Protein AF-A0A1Z1WH37-F1 (afdb_monomer)

Structure (mmCIF, N/CA/C/O backbone):
data_AF-A0A1Z1WH37-F1
#
_entry.id   AF-A0A1Z1WH37-F1
#
loop_
_atom_site.group_PDB
_atom_site.id
_atom_site.type_symbol
_atom_site.label_atom_id
_atom_site.label_alt_id
_atom_site.label_comp_id
_atom_site.label_asym_id
_atom_site.label_entity_id
_atom_site.label_seq_id
_atom_site.pdbx_PDB_ins_code
_atom_site.Cartn_x
_atom_site.Cartn_y
_atom_site.Cartn_z
_atom_site.occupancy
_atom_site.B_iso_or_equiv
_atom_site.auth_seq_id
_atom_site.auth_comp_id
_atom_site.auth_asym_id
_atom_site.auth_atom_id
_atom_site.pdbx_PDB_model_num
ATOM 1 N N . MET A 1 1 ? -11.260 -9.926 1.306 1.00 83.00 1 MET A N 1
ATOM 2 C CA . MET A 1 1 ? -11.320 -9.012 2.465 1.00 83.00 1 MET A CA 1
ATOM 3 C C . MET A 1 1 ? -11.770 -7.642 1.988 1.00 83.00 1 MET A C 1
ATOM 5 O O . MET A 1 1 ? -11.195 -7.143 1.028 1.00 83.00 1 MET A O 1
ATOM 9 N N . GLU A 1 2 ? -12.807 -7.064 2.591 1.00 86.00 2 GLU A N 1
ATOM 10 C CA . GLU A 1 2 ? -13.265 -5.708 2.257 1.00 86.00 2 GLU A CA 1
ATOM 11 C C . GLU A 1 2 ? -12.499 -4.670 3.092 1.00 86.00 2 GLU A C 1
ATOM 13 O O . GLU A 1 2 ? -12.324 -4.848 4.297 1.00 86.00 2 GLU A O 1
ATOM 18 N N . LEU A 1 3 ? -12.021 -3.593 2.456 1.00 91.06 3 LEU A N 1
ATOM 19 C CA . LEU A 1 3 ? -11.303 -2.516 3.139 1.00 91.06 3 LEU A CA 1
ATOM 20 C C . LEU A 1 3 ? -12.266 -1.418 3.595 1.00 91.06 3 LEU A C 1
ATOM 22 O O . LEU A 1 3 ? -13.021 -0.861 2.802 1.00 91.06 3 LEU A O 1
ATOM 26 N N . THR A 1 4 ? -12.151 -1.032 4.861 1.00 90.62 4 THR A N 1
ATOM 27 C CA . THR A 1 4 ? -12.860 0.096 5.471 1.00 90.62 4 THR A CA 1
ATOM 28 C C . THR A 1 4 ? -11.920 1.293 5.629 1.00 90.62 4 THR A C 1
ATOM 30 O O . THR A 1 4 ? -10.706 1.146 5.800 1.00 90.62 4 THR A O 1
ATOM 33 N N . ARG A 1 5 ? -12.471 2.509 5.554 1.00 89.81 5 ARG A N 1
ATOM 34 C CA . ARG A 1 5 ? -11.734 3.739 5.865 1.00 89.81 5 ARG A CA 1
ATOM 35 C C . ARG A 1 5 ? -11.846 4.053 7.350 1.00 89.81 5 ARG A C 1
ATOM 37 O O . ARG A 1 5 ? -12.952 4.148 7.877 1.00 89.81 5 ARG A O 1
ATOM 44 N N . TYR A 1 6 ? -10.710 4.280 7.989 1.00 89.19 6 TYR A N 1
ATOM 45 C CA . TYR A 1 6 ? -10.617 4.681 9.386 1.00 89.19 6 TYR A CA 1
ATOM 46 C C . TYR A 1 6 ? -9.945 6.039 9.504 1.00 89.19 6 TYR A C 1
ATOM 48 O O . TYR A 1 6 ? -9.043 6.365 8.733 1.00 89.19 6 TYR A O 1
ATOM 56 N N . ALA A 1 7 ? -10.352 6.820 10.493 1.00 85.69 7 ALA A N 1
ATOM 57 C CA . ALA A 1 7 ? -9.642 8.023 10.892 1.00 85.69 7 ALA A CA 1
ATOM 58 C C . ALA A 1 7 ? -9.547 8.076 12.415 1.00 85.69 7 ALA A C 1
ATOM 60 O O . ALA A 1 7 ? -10.369 7.506 13.131 1.00 85.69 7 ALA A O 1
ATOM 61 N N . ILE A 1 8 ? -8.528 8.770 12.909 1.00 81.81 8 ILE A N 1
ATOM 62 C CA . ILE A 1 8 ? -8.427 9.101 14.330 1.00 81.81 8 ILE A CA 1
ATOM 63 C C . ILE A 1 8 ? -9.465 10.193 14.608 1.00 81.81 8 ILE A C 1
ATOM 65 O O . ILE A 1 8 ? -9.437 11.217 13.917 1.00 81.81 8 ILE A O 1
ATOM 69 N N . ARG A 1 9 ? -10.340 9.952 15.600 1.00 67.62 9 ARG A N 1
ATOM 70 C CA . ARG A 1 9 ? -11.596 10.636 16.006 1.00 67.62 9 ARG A CA 1
ATOM 71 C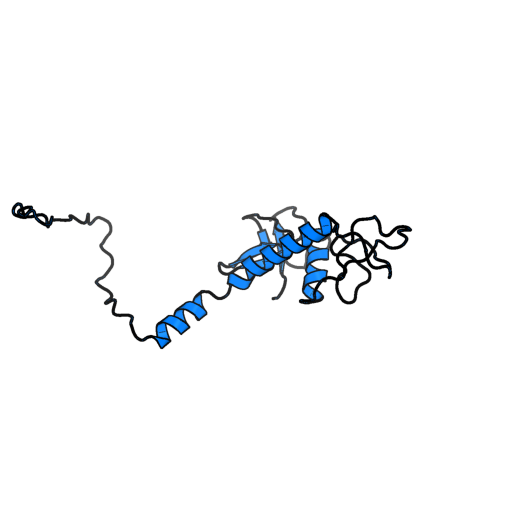 C . ARG A 1 9 ? -11.798 12.146 15.754 1.00 67.62 9 ARG A C 1
ATOM 73 O O . ARG A 1 9 ? -12.918 12.612 15.938 1.00 67.62 9 ARG A O 1
ATOM 80 N N . ARG A 1 10 ? -10.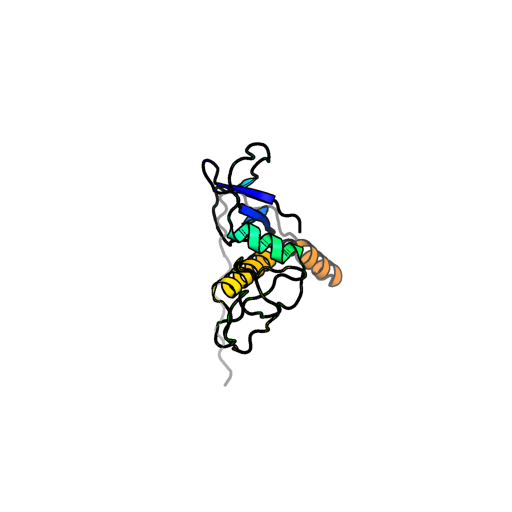785 12.954 15.405 1.00 60.91 10 ARG A N 1
ATOM 81 C CA . ARG A 1 10 ? -10.917 14.425 15.270 1.00 60.91 10 ARG A CA 1
ATOM 82 C C . ARG A 1 10 ? -10.103 15.118 14.172 1.00 60.91 10 ARG A C 1
ATOM 84 O O . ARG A 1 10 ? -10.469 16.229 13.811 1.00 60.91 10 ARG A O 1
ATOM 91 N N . THR A 1 11 ? -9.017 14.541 13.654 1.00 62.72 11 THR A N 1
ATOM 92 C CA . THR A 1 11 ? -8.107 15.245 12.710 1.00 62.72 11 THR A CA 1
ATOM 93 C C . THR A 1 11 ? -7.238 14.303 11.863 1.00 62.72 11 THR A C 1
ATOM 95 O O . THR A 1 11 ? -6.272 14.735 11.228 1.00 62.72 11 THR A O 1
ATOM 98 N N . GLY A 1 12 ? -7.533 13.001 11.869 1.00 73.94 12 GLY A N 1
ATOM 99 C CA . GLY A 1 12 ? -6.667 11.999 11.258 1.00 73.94 12 GLY A CA 1
ATOM 100 C C . GLY A 1 12 ? -6.664 12.046 9.731 1.00 73.94 12 GLY A C 1
ATOM 101 O O . GLY A 1 12 ? -7.709 12.151 9.096 1.00 73.94 12 GLY A O 1
ATOM 102 N N . THR A 1 13 ? -5.482 11.881 9.133 1.00 86.81 13 THR A N 1
ATOM 103 C CA . THR A 1 13 ? -5.388 11.430 7.737 1.00 86.81 13 THR A CA 1
ATOM 104 C C . THR A 1 13 ? -6.131 10.096 7.626 1.00 86.81 13 THR A C 1
ATOM 106 O O . THR A 1 13 ? -5.830 9.207 8.417 1.00 86.81 13 THR A O 1
ATOM 109 N N . PRO A 1 14 ? -7.091 9.917 6.706 1.00 89.81 14 PRO A N 1
ATOM 110 C CA . PRO A 1 14 ? -7.804 8.653 6.608 1.00 89.81 14 PRO A CA 1
ATOM 111 C C . PRO A 1 14 ? -6.876 7.509 6.175 1.00 89.81 14 PRO A C 1
ATOM 113 O O . PRO A 1 14 ? -6.009 7.675 5.311 1.00 89.81 14 PRO A O 1
ATOM 116 N N . HIS A 1 15 ? -7.079 6.327 6.745 1.00 92.25 15 HIS A N 1
ATOM 117 C CA . HIS A 1 15 ? -6.334 5.100 6.475 1.00 92.25 15 HIS A CA 1
ATOM 118 C C . HIS A 1 15 ? -7.272 4.019 5.938 1.00 92.25 15 HIS A C 1
ATOM 120 O O . HIS A 1 15 ? -8.443 3.978 6.300 1.00 92.25 15 HIS A O 1
ATOM 126 N N . TYR A 1 16 ? -6.760 3.141 5.076 1.00 93.25 16 TYR A N 1
ATOM 127 C CA . TYR A 1 16 ? -7.451 1.893 4.768 1.00 93.25 16 TYR A CA 1
ATOM 128 C C . TYR A 1 16 ? -7.059 0.840 5.796 1.00 93.25 16 TYR A C 1
ATOM 130 O O . TYR A 1 16 ? -5.879 0.713 6.132 1.00 93.25 16 TYR A O 1
ATOM 138 N N . GLY A 1 17 ? -8.042 0.076 6.246 1.00 93.19 17 GLY A N 1
ATOM 139 C CA . GLY A 1 17 ? -7.847 -1.038 7.153 1.00 93.19 17 GLY A CA 1
ATOM 140 C C . GLY A 1 17 ? -8.989 -2.036 7.078 1.00 93.19 17 GLY A C 1
ATOM 141 O O . GLY A 1 17 ? -9.919 -1.876 6.290 1.00 93.19 17 GLY A O 1
ATOM 142 N N . ALA A 1 18 ? -8.925 -3.047 7.927 1.00 92.81 18 ALA A N 1
ATOM 143 C CA . ALA A 1 18 ? -9.973 -4.036 8.133 1.00 92.81 18 ALA A CA 1
ATOM 144 C C . ALA A 1 18 ? -9.988 -4.436 9.617 1.00 92.81 18 ALA A C 1
ATOM 146 O O . ALA A 1 18 ? -8.959 -4.302 10.286 1.00 92.81 18 ALA A O 1
ATOM 147 N N . PRO A 1 19 ? -11.126 -4.892 10.161 1.00 90.62 19 PRO A N 1
ATOM 148 C CA . PRO A 1 19 ? -11.146 -5.479 11.494 1.00 90.62 19 PRO A CA 1
ATOM 149 C C . PRO A 1 19 ? -10.367 -6.805 11.506 1.00 90.62 19 PRO A C 1
ATOM 151 O O . PRO A 1 19 ? -10.462 -7.588 10.563 1.00 90.62 19 PRO A O 1
ATOM 154 N N . ASN A 1 20 ? -9.618 -7.064 12.578 1.00 89.06 20 ASN A N 1
ATOM 155 C CA . ASN A 1 20 ? -9.069 -8.389 12.874 1.00 89.06 20 ASN A CA 1
ATOM 156 C C . ASN A 1 20 ? -10.101 -9.286 13.583 1.00 89.06 20 ASN A C 1
ATOM 158 O O . ASN A 1 20 ? -11.251 -8.894 13.787 1.00 89.06 20 ASN A O 1
ATOM 162 N N . ALA A 1 21 ? -9.660 -10.471 14.019 1.00 85.75 21 ALA A N 1
ATOM 163 C CA . ALA A 1 21 ? -10.435 -11.449 14.793 1.00 85.75 21 ALA A CA 1
ATOM 164 C C . ALA A 1 21 ? -11.246 -10.857 15.955 1.00 85.75 21 ALA A C 1
ATOM 166 O O . ALA A 1 21 ? -12.387 -11.236 16.202 1.00 85.75 21 ALA A O 1
ATOM 167 N N . SER A 1 22 ? -10.634 -9.919 16.677 1.00 85.81 22 SER A N 1
ATOM 168 C CA . SER A 1 22 ? -11.199 -9.296 17.873 1.00 85.81 22 SER A CA 1
ATOM 169 C C . SER A 1 22 ? -12.086 -8.093 17.540 1.00 85.81 22 SER A C 1
ATOM 171 O O . SER A 1 22 ? -12.497 -7.368 18.443 1.00 85.81 22 SER A O 1
ATOM 173 N N . GLY A 1 23 ? -12.327 -7.823 16.253 1.00 87.69 23 GLY A N 1
ATOM 174 C CA . GLY A 1 23 ? -13.024 -6.632 15.770 1.00 87.69 23 GLY A CA 1
ATOM 175 C C . GLY A 1 23 ? -12.186 -5.352 15.835 1.00 87.69 23 GLY A C 1
ATOM 176 O O . GLY A 1 23 ? -12.696 -4.276 15.520 1.00 87.69 23 GLY A O 1
ATOM 177 N N . MET A 1 24 ? -10.910 -5.438 16.229 1.00 88.44 24 MET A N 1
ATOM 178 C CA . MET A 1 24 ? -10.032 -4.274 16.323 1.00 88.44 24 MET A CA 1
ATOM 179 C C . MET A 1 24 ? -9.545 -3.870 14.930 1.00 88.44 24 MET A C 1
ATOM 181 O O . MET A 1 24 ? -9.150 -4.734 14.147 1.00 88.44 24 MET A O 1
ATOM 185 N N . PRO A 1 25 ? -9.543 -2.571 14.599 1.00 90.62 25 PRO A N 1
ATOM 186 C CA . PRO A 1 25 ? -9.152 -2.122 13.275 1.00 90.62 25 PRO A CA 1
ATOM 187 C C . PRO A 1 25 ? -7.632 -2.217 13.083 1.00 90.62 25 PRO A C 1
ATOM 189 O O . PRO A 1 25 ? -6.854 -1.670 13.865 1.00 90.62 25 PRO A O 1
ATOM 192 N N . VAL A 1 26 ? -7.210 -2.863 11.997 1.00 92.81 26 VAL A N 1
ATOM 193 C CA . VAL A 1 26 ? -5.808 -2.986 11.575 1.00 92.81 26 VAL A CA 1
ATOM 194 C C . VAL A 1 26 ? -5.619 -2.227 10.270 1.00 92.81 26 VAL A C 1
ATOM 196 O O . VAL A 1 26 ? -6.402 -2.383 9.337 1.00 92.81 26 VAL A O 1
ATOM 199 N N . MET A 1 27 ? -4.607 -1.361 10.201 1.00 94.12 27 MET A N 1
ATOM 200 C CA . MET A 1 27 ? -4.373 -0.499 9.037 1.00 94.12 27 MET A CA 1
ATOM 201 C C . MET A 1 27 ? -3.359 -1.104 8.070 1.00 94.12 27 MET A C 1
ATOM 203 O O . MET A 1 27 ? -2.328 -1.619 8.494 1.00 94.12 27 MET A O 1
ATOM 207 N N . LEU A 1 28 ? -3.567 -0.899 6.766 1.00 94.62 28 LEU A N 1
ATOM 208 C CA . LEU A 1 28 ? -2.639 -1.324 5.709 1.00 94.62 28 LEU A CA 1
ATOM 209 C C . LEU A 1 28 ? -1.233 -0.720 5.837 1.00 94.62 28 LEU A C 1
ATOM 211 O O . LEU A 1 28 ? -0.249 -1.312 5.408 1.00 94.62 28 LEU A O 1
ATOM 215 N N . CYS A 1 29 ? -1.119 0.485 6.397 1.00 93.06 29 CYS A N 1
ATOM 216 C CA . CYS A 1 29 ? 0.173 1.132 6.634 1.00 93.06 29 CYS A CA 1
ATOM 217 C C . CYS A 1 29 ? 0.826 0.730 7.967 1.00 93.06 29 CYS A C 1
ATOM 219 O O . CYS A 1 29 ? 1.885 1.261 8.295 1.00 93.06 29 CYS A O 1
ATOM 221 N N . GLY A 1 30 ? 0.189 -0.136 8.763 1.00 89.88 30 GLY A N 1
ATOM 222 C CA . GLY A 1 30 ? 0.670 -0.547 10.085 1.00 89.88 30 GLY A CA 1
ATOM 223 C C . GLY A 1 30 ? 0.502 0.501 11.192 1.00 89.88 30 GLY A C 1
ATOM 224 O O . GLY A 1 30 ? 1.001 0.309 12.299 1.00 89.88 30 GLY A O 1
ATOM 225 N N . THR A 1 31 ? -0.185 1.620 10.931 1.00 89.94 31 THR A N 1
ATOM 226 C CA . THR A 1 31 ? -0.497 2.604 11.979 1.00 89.94 31 THR A CA 1
ATOM 227 C C . THR A 1 31 ? -1.438 1.984 13.010 1.00 89.94 31 THR A C 1
ATOM 229 O O . THR A 1 31 ? -2.446 1.384 12.645 1.00 89.94 31 THR A O 1
ATOM 232 N N . ARG A 1 32 ? -1.117 2.161 14.298 1.00 86.12 32 ARG A N 1
ATOM 233 C CA . ARG A 1 32 ? -1.906 1.673 15.436 1.00 86.12 32 ARG A CA 1
ATOM 234 C C . ARG A 1 32 ? -2.433 2.843 16.259 1.00 86.12 32 ARG A C 1
ATOM 236 O O . ARG A 1 32 ? -1.699 3.792 16.521 1.00 86.12 32 ARG A O 1
ATOM 243 N N . SER A 1 33 ? -3.696 2.757 16.651 1.00 82.94 33 SER A N 1
ATOM 244 C CA . SER A 1 33 ? -4.367 3.674 17.570 1.00 82.94 33 SER A CA 1
ATOM 245 C C . SER A 1 33 ? -5.607 2.971 18.122 1.00 82.94 33 SER A C 1
ATOM 247 O O . SER A 1 33 ? -6.268 2.223 17.407 1.00 82.94 33 SER A O 1
ATOM 249 N N . ASP A 1 34 ? -5.907 3.204 19.391 1.00 82.06 34 ASP A N 1
ATOM 250 C CA . ASP A 1 34 ? -7.151 2.821 20.063 1.00 82.06 34 ASP A CA 1
ATOM 251 C C . ASP A 1 34 ? -8.305 3.801 19.778 1.00 82.06 34 ASP A C 1
ATOM 253 O O . ASP A 1 34 ? -9.460 3.516 20.083 1.00 82.06 34 ASP A O 1
ATOM 257 N N . GLU A 1 35 ? -8.009 4.934 19.141 1.00 82.94 35 GLU A N 1
ATOM 258 C CA . GLU A 1 35 ? -8.967 5.987 18.797 1.00 82.94 35 GLU A CA 1
ATOM 259 C C . GLU A 1 35 ? -9.422 5.935 17.329 1.00 82.94 35 GLU A C 1
ATOM 261 O O . GLU A 1 35 ? -10.004 6.903 16.822 1.00 82.94 35 GLU A O 1
ATOM 266 N N . PHE A 1 36 ? -9.136 4.840 16.617 1.00 82.31 36 PHE A N 1
ATOM 267 C CA . PHE A 1 36 ? -9.635 4.656 15.259 1.00 82.31 36 PHE A CA 1
ATOM 268 C C . PHE A 1 36 ? -11.148 4.460 15.261 1.00 82.31 36 PHE A C 1
ATOM 270 O O . PHE A 1 36 ? -11.679 3.551 15.895 1.00 82.31 36 PHE A O 1
ATOM 277 N N . GLU A 1 37 ? -11.833 5.268 14.461 1.00 81.88 37 GLU A N 1
ATOM 278 C CA . GLU A 1 37 ? -13.242 5.080 14.143 1.00 81.88 37 GLU A CA 1
ATOM 279 C C . GLU A 1 37 ? -13.438 4.884 12.649 1.00 81.88 37 GLU A C 1
ATOM 281 O O . GLU A 1 37 ? -12.685 5.418 11.827 1.00 81.88 37 GLU A O 1
ATOM 286 N N . SER A 1 38 ? -14.477 4.123 12.300 1.00 76.94 38 SER A N 1
ATOM 287 C CA . SER A 1 38 ? -14.945 4.035 10.923 1.00 76.94 38 SER A CA 1
ATOM 288 C C . SER A 1 38 ? -15.341 5.429 10.449 1.00 76.94 38 SER A C 1
ATOM 290 O O . SER A 1 38 ? -16.237 6.063 11.009 1.00 76.94 38 SER A O 1
ATOM 292 N N . PHE A 1 39 ? -14.669 5.904 9.411 1.00 69.75 39 PHE A N 1
ATOM 293 C CA . PHE A 1 39 ? -14.878 7.233 8.868 1.00 69.75 39 PHE A CA 1
ATOM 294 C C . PHE A 1 39 ? -16.045 7.179 7.876 1.00 69.75 39 PHE A C 1
ATOM 296 O O . PHE A 1 39 ? -15.905 6.642 6.773 1.00 69.75 39 PHE A O 1
ATOM 303 N N . ALA A 1 40 ? -17.217 7.688 8.273 1.00 64.38 40 ALA A N 1
ATOM 304 C CA . ALA A 1 40 ? -18.367 7.774 7.378 1.00 64.38 40 ALA A CA 1
ATOM 305 C C . ALA A 1 40 ? -18.004 8.640 6.161 1.00 64.38 40 ALA A C 1
ATOM 307 O O . ALA A 1 40 ? -17.467 9.738 6.289 1.00 64.38 40 ALA A O 1
ATOM 308 N N . TRP A 1 41 ? -18.314 8.135 4.966 1.00 54.72 41 TRP A N 1
ATOM 309 C CA . TRP A 1 41 ? -17.860 8.651 3.666 1.00 54.72 41 TRP A CA 1
ATOM 310 C C . TRP A 1 41 ? -18.174 10.141 3.396 1.00 54.72 41 TRP A C 1
ATOM 312 O O . TRP A 1 41 ? -17.609 10.729 2.476 1.00 54.72 41 TRP A O 1
ATOM 322 N N . ALA A 1 42 ? -19.052 10.761 4.192 1.00 43.19 42 ALA A N 1
ATOM 323 C CA . ALA A 1 42 ? -19.568 12.113 3.993 1.00 43.19 42 ALA A CA 1
ATOM 324 C C . ALA A 1 42 ? -18.566 13.252 4.288 1.00 43.19 42 ALA A C 1
ATOM 326 O O . ALA A 1 42 ? -18.745 14.347 3.759 1.00 43.19 42 ALA A O 1
ATOM 327 N N . GLU A 1 43 ? -17.476 13.025 5.029 1.00 57.00 43 GLU A N 1
ATOM 328 C CA . GLU A 1 43 ? -16.384 14.010 5.180 1.00 57.00 43 GLU A CA 1
ATOM 329 C C . GLU A 1 43 ? -15.322 13.836 4.068 1.00 57.00 43 GLU A C 1
ATOM 331 O O . GLU A 1 43 ? -14.133 13.615 4.295 1.00 57.00 43 GLU A O 1
ATOM 336 N N . ALA A 1 44 ? -15.783 13.906 2.816 1.00 54.00 44 ALA A N 1
ATOM 337 C CA . ALA A 1 44 ? -15.120 13.464 1.581 1.00 54.00 44 ALA A CA 1
ATOM 338 C C . ALA A 1 44 ? -13.854 14.242 1.129 1.00 54.00 44 ALA A C 1
ATOM 340 O O . ALA A 1 44 ? -13.448 14.127 -0.027 1.00 54.00 44 ALA A O 1
ATOM 341 N N . ILE A 1 45 ? -13.229 15.051 1.991 1.00 59.97 45 ILE A N 1
ATOM 342 C CA . ILE A 1 45 ? -12.228 16.059 1.578 1.00 59.97 45 ILE A CA 1
ATOM 343 C C . ILE A 1 45 ? -10.801 15.717 2.044 1.00 59.97 45 ILE A C 1
ATOM 345 O O . ILE A 1 45 ? -9.823 16.226 1.493 1.00 59.97 45 ILE A O 1
ATOM 349 N N . ALA A 1 46 ? -10.637 14.840 3.037 1.00 72.81 46 ALA A N 1
ATOM 350 C CA . ALA A 1 46 ? -9.311 14.499 3.542 1.00 72.81 46 ALA A CA 1
ATOM 351 C C . ALA A 1 46 ? -8.575 13.532 2.595 1.00 72.81 46 ALA A C 1
ATOM 353 O O . ALA A 1 46 ? -9.087 12.478 2.215 1.00 72.81 46 ALA A O 1
ATOM 354 N N . ARG A 1 47 ? -7.340 13.885 2.219 1.00 85.81 47 ARG A N 1
ATOM 355 C CA . ARG A 1 47 ? -6.469 13.030 1.400 1.00 85.81 47 ARG A CA 1
ATOM 356 C C . ARG A 1 47 ? -6.125 11.753 2.171 1.00 85.81 47 ARG A C 1
ATOM 358 O O . ARG A 1 47 ? -5.647 11.848 3.296 1.00 85.81 47 ARG A O 1
ATOM 365 N N . MET A 1 48 ? -6.311 10.584 1.554 1.00 89.44 48 MET A N 1
ATOM 366 C CA . MET A 1 48 ? -5.927 9.296 2.144 1.00 89.44 48 MET A CA 1
ATOM 367 C C . MET A 1 48 ? -4.421 9.234 2.445 1.00 89.44 48 MET A C 1
ATOM 369 O O . MET A 1 48 ? -3.592 9.856 1.771 1.00 89.44 48 MET A O 1
ATOM 373 N N . CYS A 1 49 ? -4.049 8.412 3.425 1.00 91.56 49 CYS A N 1
ATOM 374 C CA . CYS A 1 49 ? -2.662 8.059 3.683 1.00 91.56 49 CYS A CA 1
ATOM 375 C C . CYS A 1 49 ? -2.041 7.415 2.435 1.00 91.56 49 CYS A C 1
ATOM 377 O O . CYS A 1 49 ? -2.488 6.365 1.972 1.00 91.56 49 CYS A O 1
ATOM 379 N N . GLN A 1 50 ? -0.963 8.010 1.919 1.00 92.00 50 GLN A N 1
ATOM 380 C CA . GLN A 1 50 ? -0.317 7.549 0.683 1.00 92.00 50 GLN A CA 1
ATOM 381 C C . GLN A 1 50 ? 0.210 6.110 0.777 1.00 92.00 50 GLN A C 1
ATOM 383 O O . GLN A 1 50 ? 0.283 5.417 -0.235 1.00 92.00 50 GLN A O 1
ATOM 388 N N . GLN A 1 51 ? 0.610 5.654 1.970 1.00 92.62 51 GLN A N 1
ATOM 389 C CA . GLN A 1 51 ? 1.016 4.259 2.165 1.00 92.62 51 GLN A CA 1
ATOM 390 C C . GLN A 1 51 ? -0.182 3.316 2.048 1.00 92.62 51 GLN A C 1
ATOM 392 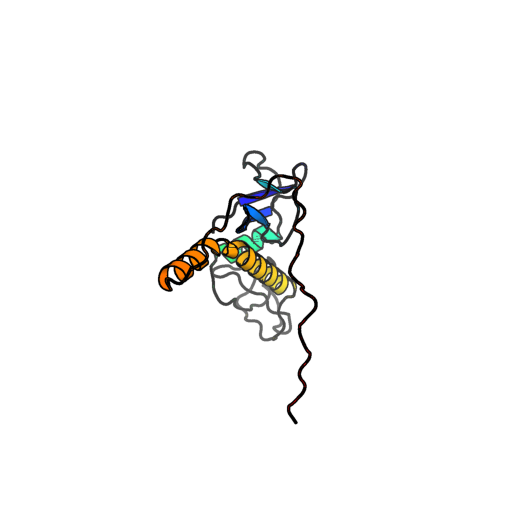O O . GLN A 1 51 ? -0.080 2.319 1.342 1.00 92.62 51 GLN A O 1
ATOM 397 N N . CYS A 1 52 ? -1.324 3.668 2.650 1.00 93.50 52 CYS A N 1
ATOM 398 C CA . CYS A 1 52 ? -2.565 2.908 2.505 1.00 93.50 52 CYS A CA 1
ATOM 399 C C . CYS A 1 52 ? -3.038 2.859 1.049 1.00 93.50 52 CYS A C 1
ATOM 401 O O . CYS A 1 52 ? -3.451 1.802 0.598 1.00 93.50 52 CYS A O 1
ATOM 403 N N . GLU A 1 53 ? -2.955 3.960 0.294 1.00 92.88 53 GLU A N 1
ATOM 404 C CA . GLU A 1 53 ? -3.320 3.966 -1.133 1.00 92.88 53 GLU A CA 1
ATOM 405 C C . GLU A 1 53 ? -2.470 2.983 -1.949 1.00 92.88 53 GLU A C 1
ATOM 407 O O . GLU A 1 53 ? -2.991 2.249 -2.786 1.00 92.88 53 GLU A O 1
ATOM 412 N N . ARG A 1 54 ? -1.158 2.946 -1.692 1.00 92.50 54 ARG A N 1
ATOM 413 C CA . ARG A 1 54 ? -0.236 2.030 -2.378 1.00 92.50 54 ARG A CA 1
ATOM 414 C C . ARG A 1 54 ? -0.497 0.582 -1.986 1.00 92.50 54 ARG A C 1
ATOM 416 O O . ARG A 1 54 ? -0.599 -0.265 -2.862 1.00 92.50 54 ARG A O 1
ATOM 423 N N . ALA A 1 55 ? -0.627 0.317 -0.691 1.00 93.50 55 ALA A N 1
ATOM 424 C CA . ALA A 1 55 ? -0.904 -1.012 -0.166 1.00 93.50 55 ALA A CA 1
ATOM 425 C C . ALA A 1 55 ? -2.256 -1.550 -0.665 1.00 93.50 55 ALA A C 1
ATOM 427 O O . ALA A 1 55 ? -2.333 -2.696 -1.088 1.00 93.50 55 ALA A O 1
ATOM 428 N N . ALA A 1 56 ? -3.294 -0.710 -0.721 1.00 93.56 56 ALA A N 1
ATOM 429 C CA . ALA A 1 56 ? -4.590 -1.082 -1.285 1.00 93.56 56 ALA A CA 1
ATOM 430 C C . ALA A 1 56 ? -4.496 -1.428 -2.779 1.00 93.56 56 ALA A C 1
ATOM 432 O O . ALA A 1 56 ? -5.129 -2.382 -3.217 1.00 93.56 56 ALA A O 1
ATOM 433 N N . ALA A 1 57 ? -3.689 -0.695 -3.556 1.00 92.94 57 ALA A N 1
ATOM 434 C CA . ALA A 1 57 ? -3.458 -1.016 -4.965 1.00 92.94 57 ALA A CA 1
ATOM 435 C C . ALA A 1 57 ? -2.726 -2.356 -5.148 1.00 92.94 57 ALA A C 1
ATOM 437 O O . ALA A 1 57 ? -3.074 -3.110 -6.049 1.00 92.94 57 ALA A O 1
ATOM 438 N N . VAL A 1 58 ? -1.749 -2.662 -4.287 1.00 93.94 58 VAL A N 1
ATOM 439 C CA . VAL A 1 58 ? -1.075 -3.970 -4.272 1.00 93.94 58 VAL A CA 1
ATOM 440 C C . VAL A 1 58 ? -2.065 -5.080 -3.930 1.00 93.94 58 VAL A C 1
ATOM 442 O O . VAL A 1 58 ? -2.155 -6.054 -4.663 1.00 93.94 58 VAL A O 1
ATOM 445 N N . LEU A 1 59 ? -2.847 -4.912 -2.861 1.00 92.75 59 LEU A N 1
ATOM 446 C CA . LEU A 1 59 ? -3.827 -5.907 -2.426 1.00 92.75 59 LEU A CA 1
ATOM 447 C C . LEU A 1 59 ? -4.890 -6.174 -3.502 1.00 92.75 59 LEU A C 1
ATOM 449 O O . LEU A 1 59 ? -5.263 -7.318 -3.736 1.00 92.75 59 LEU A O 1
ATOM 453 N N . ALA A 1 60 ? -5.358 -5.122 -4.179 1.00 92.06 60 ALA A N 1
ATOM 454 C CA . ALA A 1 60 ? -6.325 -5.235 -5.267 1.00 92.06 60 ALA A CA 1
ATOM 455 C C . ALA A 1 60 ? -5.765 -5.954 -6.505 1.00 92.06 60 ALA A C 1
ATOM 457 O O . ALA A 1 60 ? -6.537 -6.549 -7.251 1.00 92.06 60 ALA A O 1
ATOM 458 N N . ALA A 1 61 ? -4.446 -5.903 -6.719 1.00 90.12 61 ALA A N 1
ATOM 459 C CA . ALA A 1 61 ? -3.780 -6.610 -7.810 1.00 90.12 61 ALA A CA 1
ATOM 460 C C . ALA A 1 61 ? -3.662 -8.128 -7.556 1.00 90.12 61 ALA A C 1
ATOM 462 O O . ALA A 1 61 ? -3.374 -8.880 -8.482 1.00 90.12 61 ALA A O 1
ATOM 463 N N . GLY A 1 62 ? -3.940 -8.579 -6.328 1.00 86.06 62 GLY A N 1
ATOM 464 C CA . GLY A 1 62 ? -3.944 -9.988 -5.951 1.00 86.06 62 GLY A CA 1
ATOM 465 C C . GLY A 1 62 ? -2.570 -10.530 -5.565 1.00 86.06 62 GLY A C 1
ATOM 466 O O . GLY A 1 62 ? -1.592 -9.793 -5.433 1.00 86.06 62 GLY A O 1
ATOM 467 N N . ASP A 1 63 ? -2.525 -11.843 -5.345 1.00 79.00 63 ASP A N 1
ATOM 468 C CA . ASP A 1 63 ? -1.320 -12.553 -4.926 1.00 79.00 63 ASP A CA 1
ATOM 469 C C . ASP A 1 63 ? -0.524 -13.000 -6.158 1.00 79.00 63 ASP A C 1
ATOM 471 O O . ASP A 1 63 ? -0.826 -14.004 -6.807 1.00 79.00 63 ASP A O 1
ATOM 475 N N . ALA A 1 64 ? 0.452 -12.181 -6.534 1.00 83.50 64 ALA A N 1
ATOM 476 C CA . ALA A 1 64 ? 1.384 -12.457 -7.612 1.00 83.50 64 ALA A CA 1
ATOM 477 C C . ALA A 1 64 ? 2.805 -12.167 -7.131 1.00 83.50 64 ALA A C 1
ATOM 479 O O . ALA A 1 64 ? 3.054 -11.166 -6.452 1.00 83.50 64 ALA A O 1
ATOM 480 N N . GLU A 1 65 ? 3.755 -13.018 -7.523 1.00 86.00 65 GLU A N 1
ATOM 481 C CA . GLU A 1 65 ? 5.165 -12.778 -7.225 1.00 86.00 65 GLU A CA 1
ATOM 482 C C . GLU A 1 65 ? 5.619 -11.445 -7.849 1.00 86.00 65 GLU A C 1
ATOM 484 O O . GLU A 1 65 ? 5.494 -11.255 -9.064 1.00 86.00 65 GLU A O 1
ATOM 489 N N . PRO A 1 66 ? 6.138 -10.496 -7.046 1.00 86.50 66 PRO A N 1
ATOM 490 C CA . PRO A 1 66 ? 6.418 -9.157 -7.532 1.00 86.50 66 PRO A CA 1
ATOM 491 C C . PRO A 1 66 ? 7.641 -9.140 -8.450 1.00 86.50 66 PRO A C 1
ATOM 493 O O . PRO A 1 66 ? 8.772 -9.396 -8.029 1.00 86.50 66 PRO A O 1
ATOM 496 N N . GLU A 1 67 ? 7.426 -8.732 -9.699 1.00 92.00 67 GLU A N 1
ATOM 497 C CA . GLU A 1 67 ? 8.504 -8.488 -10.653 1.00 92.00 67 GLU A CA 1
ATOM 498 C C . GLU A 1 67 ? 9.359 -7.285 -10.212 1.00 92.00 67 GLU A C 1
ATOM 500 O O . GLU A 1 67 ? 8.840 -6.237 -9.81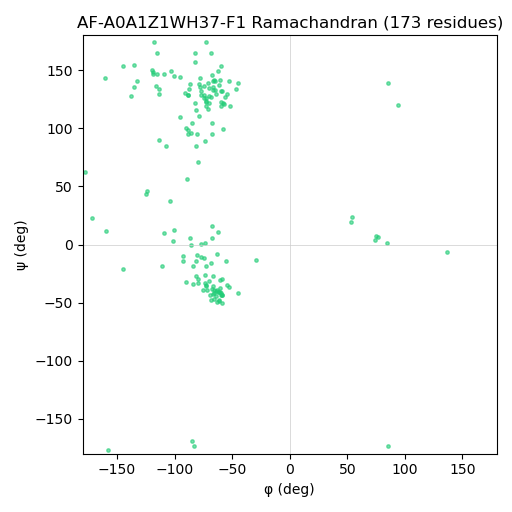7 1.00 92.00 67 GLU A O 1
ATOM 505 N N . LEU A 1 68 ? 10.688 -7.409 -10.292 1.00 92.81 68 LEU A N 1
ATOM 506 C CA . LEU A 1 68 ? 11.614 -6.322 -9.973 1.00 92.81 68 LEU A CA 1
ATOM 507 C C . LEU A 1 68 ? 12.021 -5.555 -11.233 1.00 92.81 68 LEU A C 1
ATOM 509 O O . LEU A 1 68 ? 12.824 -6.034 -12.033 1.00 92.81 68 LEU A O 1
ATOM 513 N N . ARG A 1 69 ? 11.548 -4.314 -11.362 1.00 92.94 69 ARG A N 1
ATOM 514 C CA . ARG A 1 69 ? 11.902 -3.423 -12.477 1.00 92.94 69 ARG A CA 1
ATOM 515 C C . ARG A 1 69 ? 12.678 -2.193 -12.041 1.00 92.94 69 ARG A C 1
ATOM 517 O O . ARG A 1 69 ? 12.733 -1.835 -10.861 1.00 92.94 69 ARG A O 1
ATOM 524 N N . LEU A 1 70 ? 13.290 -1.525 -13.008 1.00 91.62 70 LEU A N 1
ATOM 525 C CA . LEU A 1 70 ? 13.933 -0.235 -12.815 1.00 91.62 70 LEU A CA 1
ATOM 526 C C . LEU A 1 70 ? 12.916 0.909 -12.871 1.00 91.62 70 LEU A C 1
ATOM 528 O O . LEU A 1 70 ? 11.836 0.818 -13.459 1.00 91.62 70 LEU A O 1
ATOM 532 N N 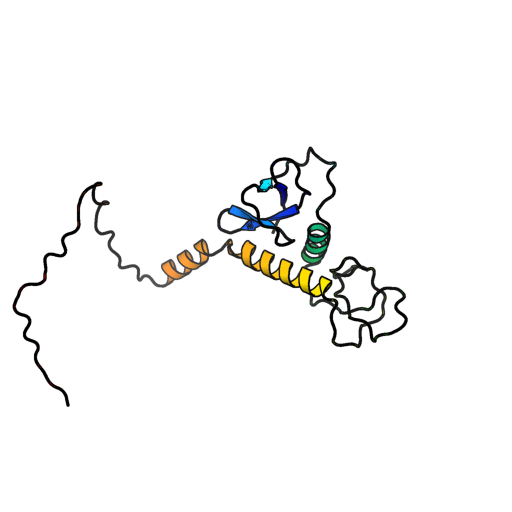. ALA A 1 71 ? 13.289 2.025 -12.247 1.00 91.69 71 ALA A N 1
ATOM 533 C CA . ALA A 1 71 ? 12.537 3.266 -12.369 1.00 91.69 71 ALA A CA 1
ATOM 534 C C . ALA A 1 71 ? 12.498 3.728 -13.833 1.00 91.69 71 ALA A C 1
ATOM 536 O O . ALA A 1 71 ? 13.507 3.635 -14.531 1.00 91.69 71 ALA A O 1
ATOM 537 N N . ALA A 1 72 ? 11.365 4.274 -14.275 1.00 89.88 72 ALA A N 1
ATOM 538 C CA . ALA A 1 72 ? 11.242 4.825 -15.620 1.00 89.88 72 ALA A CA 1
ATOM 539 C C . ALA A 1 72 ? 12.339 5.877 -15.884 1.00 89.88 72 ALA A C 1
ATOM 541 O O . ALA A 1 72 ? 12.552 6.780 -15.070 1.00 89.88 72 ALA A O 1
ATOM 542 N N . GLY A 1 73 ? 13.050 5.738 -17.008 1.00 85.38 73 GLY A N 1
ATOM 543 C CA . GLY A 1 73 ? 14.159 6.619 -17.390 1.00 85.38 73 GLY A CA 1
ATOM 544 C C . GLY A 1 73 ? 15.477 6.378 -16.641 1.00 85.38 73 GLY A C 1
ATOM 545 O O . GLY A 1 73 ? 16.415 7.157 -16.806 1.00 85.38 73 GLY A O 1
ATOM 546 N N . ALA A 1 74 ? 15.583 5.332 -15.814 1.00 82.69 74 ALA A N 1
ATOM 547 C CA . ALA A 1 74 ? 16.860 4.942 -15.226 1.00 82.69 74 ALA A CA 1
ATOM 548 C C . ALA A 1 74 ? 17.784 4.364 -16.307 1.00 82.69 74 ALA A C 1
ATOM 550 O O . ALA A 1 74 ? 17.458 3.382 -16.957 1.00 82.69 74 ALA A O 1
ATOM 551 N N . ILE A 1 75 ? 18.959 4.972 -16.473 1.00 67.19 75 ILE A N 1
ATOM 552 C CA . ILE A 1 75 ? 19.907 4.626 -17.545 1.00 67.19 75 ILE A CA 1
ATOM 553 C C . ILE A 1 75 ? 20.755 3.390 -17.176 1.00 67.19 75 ILE A C 1
ATOM 555 O O . ILE A 1 75 ? 21.405 2.801 -18.035 1.00 67.19 75 ILE A O 1
ATOM 559 N N . THR A 1 76 ? 20.774 2.971 -15.903 1.00 64.94 76 THR A N 1
ATOM 560 C CA . THR A 1 76 ? 21.641 1.878 -15.439 1.00 64.94 76 THR A CA 1
ATOM 561 C C . THR A 1 76 ? 20.925 0.884 -14.521 1.00 64.94 76 THR A C 1
ATOM 563 O O . THR A 1 76 ? 20.257 1.248 -13.552 1.00 64.94 76 THR A O 1
ATOM 566 N N . ALA A 1 77 ? 21.155 -0.407 -14.774 1.00 64.81 77 ALA A N 1
ATOM 567 C CA . ALA A 1 77 ? 20.626 -1.516 -13.977 1.00 64.81 77 ALA A CA 1
ATOM 568 C C . ALA A 1 77 ? 21.308 -1.701 -12.603 1.00 64.81 77 ALA A C 1
ATOM 570 O O . ALA A 1 77 ? 20.955 -2.600 -11.842 1.00 64.81 77 ALA A O 1
ATOM 571 N N . SER A 1 78 ? 22.273 -0.840 -12.252 1.00 65.75 78 SER A N 1
ATOM 572 C CA . SER A 1 78 ? 22.986 -0.883 -10.966 1.00 65.75 78 SER A CA 1
ATOM 573 C C . SER A 1 78 ? 22.175 -0.314 -9.793 1.00 65.75 78 SER A C 1
ATOM 575 O O . SER A 1 78 ? 22.561 -0.482 -8.629 1.00 65.75 78 SER A O 1
ATOM 577 N N . GLY A 1 79 ? 21.049 0.351 -10.075 1.00 80.12 79 GLY A N 1
ATOM 578 C CA . GLY A 1 79 ? 20.098 0.833 -9.076 1.00 80.12 79 GLY A CA 1
ATOM 579 C C . GLY A 1 79 ? 19.350 -0.296 -8.359 1.00 80.12 79 GLY A C 1
ATOM 580 O O . GLY A 1 79 ? 19.351 -1.445 -8.793 1.00 80.12 79 GLY A O 1
ATOM 581 N N . ALA A 1 80 ? 18.713 0.030 -7.234 1.00 90.69 80 ALA A N 1
ATOM 582 C CA . ALA A 1 80 ? 17.834 -0.918 -6.555 1.00 90.69 80 ALA A CA 1
ATOM 583 C C . ALA A 1 80 ? 16.590 -1.202 -7.417 1.00 90.69 80 ALA A C 1
ATOM 585 O O . ALA A 1 80 ? 15.959 -0.264 -7.906 1.00 90.69 80 ALA A O 1
ATOM 586 N N . GLY A 1 81 ? 16.232 -2.476 -7.565 1.00 94.31 81 GLY A N 1
ATOM 587 C CA . GLY A 1 81 ? 14.998 -2.905 -8.209 1.00 94.31 81 GLY A CA 1
ATOM 588 C C . GLY A 1 81 ? 13.771 -2.517 -7.393 1.00 94.31 81 GLY A C 1
ATOM 589 O O . GLY A 1 81 ? 13.791 -2.480 -6.161 1.00 94.31 81 GLY A O 1
ATOM 590 N N . HIS A 1 82 ? 12.688 -2.203 -8.081 1.00 95.12 82 HIS A N 1
ATOM 591 C CA . HIS A 1 82 ? 11.417 -1.812 -7.500 1.00 95.12 82 HIS A CA 1
ATOM 592 C C . HIS A 1 82 ? 10.371 -2.885 -7.797 1.00 95.12 82 HIS A C 1
ATOM 594 O O . HIS A 1 82 ? 10.267 -3.336 -8.932 1.00 95.12 82 HIS A O 1
ATOM 600 N N . MET A 1 83 ? 9.597 -3.268 -6.780 1.00 95.56 83 MET A N 1
ATOM 601 C CA . MET A 1 83 ? 8.523 -4.256 -6.917 1.00 95.56 83 MET A CA 1
ATOM 602 C C . MET A 1 83 ? 7.370 -3.645 -7.707 1.00 95.56 83 MET A C 1
ATOM 604 O O . MET A 1 83 ? 6.784 -2.660 -7.248 1.00 95.56 83 MET A O 1
ATOM 608 N N . LEU A 1 84 ? 7.084 -4.200 -8.879 1.00 95.31 84 LEU A N 1
ATOM 609 C CA . LEU A 1 84 ? 5.968 -3.833 -9.737 1.00 95.31 84 LEU A CA 1
ATOM 610 C C . LEU A 1 84 ? 4.645 -4.271 -9.101 1.00 95.31 84 LEU A C 1
ATOM 612 O O . LEU A 1 84 ? 4.530 -5.395 -8.625 1.00 95.31 84 LEU A O 1
ATOM 616 N N . ILE A 1 85 ? 3.648 -3.386 -9.101 1.00 94.69 85 ILE A N 1
ATOM 617 C CA . ILE A 1 85 ? 2.259 -3.777 -8.835 1.00 94.69 85 ILE A CA 1
ATOM 618 C C . ILE A 1 85 ? 1.756 -4.500 -10.086 1.00 94.69 85 ILE A C 1
ATOM 620 O O . ILE A 1 85 ? 1.867 -3.933 -11.176 1.00 94.69 85 ILE A O 1
ATOM 624 N N . ALA A 1 86 ? 1.234 -5.722 -9.940 1.00 92.00 86 ALA A N 1
ATOM 625 C CA . ALA A 1 86 ? 0.750 -6.508 -11.073 1.00 92.00 86 ALA A CA 1
ATOM 626 C C . ALA A 1 86 ? -0.252 -5.704 -11.923 1.00 92.00 86 ALA A C 1
ATOM 628 O O . ALA A 1 86 ? -1.021 -4.892 -11.402 1.00 92.00 86 ALA A O 1
ATOM 629 N N . ASP A 1 87 ? -0.149 -5.860 -13.245 1.00 89.38 87 ASP A N 1
ATOM 630 C CA . ASP A 1 87 ? -0.928 -5.125 -14.251 1.00 89.38 87 ASP A CA 1
ATOM 631 C C . ASP A 1 87 ? -0.868 -3.585 -14.139 1.00 89.38 87 ASP A C 1
ATOM 633 O O . ASP A 1 87 ? -1.744 -2.863 -14.619 1.00 89.38 87 ASP A O 1
ATOM 637 N N . SER A 1 88 ? 0.191 -3.048 -13.525 1.00 92.06 88 SER A N 1
ATOM 638 C CA . SER A 1 88 ? 0.418 -1.610 -13.367 1.00 92.06 88 SER A CA 1
ATOM 639 C C . SER A 1 88 ? 1.695 -1.135 -14.061 1.00 92.06 88 SER A C 1
ATOM 641 O O . SER A 1 88 ? 2.512 -1.905 -14.550 1.00 92.06 88 SER A O 1
ATOM 643 N N . VAL A 1 89 ? 1.898 0.184 -14.049 1.00 93.62 89 VAL A N 1
ATOM 644 C CA . VAL A 1 89 ? 3.176 0.845 -14.381 1.00 93.62 89 VAL A CA 1
ATOM 645 C C . VAL A 1 89 ? 3.841 1.446 -13.141 1.00 93.62 89 VAL A C 1
ATOM 647 O O . VAL A 1 89 ? 4.773 2.248 -13.238 1.00 93.62 89 VAL A O 1
ATOM 650 N N . ARG A 1 90 ? 3.318 1.135 -11.951 1.00 95.06 90 ARG A N 1
ATOM 651 C CA . ARG A 1 90 ? 3.775 1.685 -10.675 1.00 95.06 90 ARG A CA 1
ATOM 652 C C . ARG A 1 90 ? 4.361 0.607 -9.783 1.00 95.06 90 ARG A C 1
ATOM 654 O O . ARG A 1 90 ? 3.901 -0.527 -9.749 1.00 95.06 90 ARG A O 1
ATOM 661 N N . ALA A 1 91 ? 5.357 1.016 -9.014 1.00 95.44 91 ALA A N 1
ATOM 662 C CA . ALA A 1 91 ? 5.939 0.223 -7.955 1.00 95.44 91 ALA A CA 1
ATOM 663 C C . ALA A 1 91 ? 5.126 0.304 -6.662 1.00 95.44 91 ALA A C 1
ATOM 665 O O . ALA A 1 91 ? 4.423 1.289 -6.422 1.00 95.44 91 ALA A O 1
ATOM 666 N N . TYR A 1 92 ? 5.391 -0.621 -5.742 1.00 95.31 92 TYR A N 1
ATOM 667 C CA . TYR A 1 92 ? 4.890 -0.592 -4.362 1.00 95.31 92 TYR A CA 1
ATOM 668 C C . TYR A 1 92 ? 5.250 0.726 -3.657 1.00 95.31 92 TYR A C 1
ATOM 670 O O . TYR A 1 92 ? 4.472 1.284 -2.889 1.00 95.31 92 TYR A O 1
ATOM 678 N N . CYS A 1 93 ? 6.426 1.293 -3.954 1.00 94.62 93 CYS A N 1
ATOM 679 C CA . CYS A 1 93 ? 6.846 2.584 -3.408 1.00 94.62 93 CYS A CA 1
ATOM 680 C C . CYS A 1 93 ? 6.186 3.806 -4.081 1.00 94.62 93 CYS A C 1
ATOM 682 O O . CYS A 1 93 ? 6.506 4.937 -3.715 1.00 94.62 93 CYS A O 1
ATOM 684 N N . GLY A 1 94 ? 5.308 3.602 -5.068 1.00 93.75 94 GLY A N 1
ATOM 685 C CA . GLY A 1 94 ? 4.615 4.639 -5.836 1.00 93.75 94 GLY A CA 1
ATOM 686 C C . GLY A 1 94 ? 5.398 5.207 -7.023 1.00 93.75 94 GLY A C 1
ATOM 687 O O . GLY A 1 94 ? 4.907 6.109 -7.698 1.00 93.75 94 GLY A O 1
ATOM 688 N N . ARG A 1 95 ? 6.613 4.713 -7.286 1.00 94.75 95 ARG A N 1
ATOM 689 C CA . ARG A 1 95 ? 7.446 5.175 -8.405 1.00 94.75 95 ARG A CA 1
ATOM 690 C C . ARG A 1 95 ? 6.966 4.574 -9.725 1.00 94.75 95 ARG A C 1
ATOM 692 O O . ARG A 1 95 ? 6.561 3.420 -9.745 1.00 94.75 95 ARG A O 1
ATOM 699 N N . GLN A 1 96 ? 7.034 5.337 -10.811 1.00 94.88 96 GLN A N 1
ATOM 700 C CA . GLN A 1 96 ? 6.748 4.821 -12.149 1.00 94.88 96 GLN A CA 1
ATOM 701 C C . GLN A 1 96 ? 7.910 3.946 -12.633 1.00 94.88 96 GLN A C 1
ATOM 703 O O . GLN A 1 96 ? 9.077 4.300 -12.433 1.00 94.88 96 GLN A O 1
ATOM 708 N N . LEU A 1 97 ? 7.590 2.802 -13.226 1.00 93.44 97 LEU A N 1
ATOM 709 C CA . LEU A 1 97 ? 8.553 1.800 -13.670 1.00 93.44 97 LEU A CA 1
ATOM 710 C C . LEU A 1 97 ? 8.628 1.758 -15.191 1.00 93.44 97 LEU A C 1
ATOM 712 O O . LEU A 1 97 ? 7.645 2.043 -15.874 1.00 93.44 97 LEU A O 1
ATOM 716 N N . GLY A 1 98 ? 9.827 1.470 -15.692 1.00 91.69 98 GLY A N 1
ATOM 717 C CA . GLY A 1 98 ? 10.052 1.191 -17.105 1.00 91.69 98 GLY A CA 1
ATOM 718 C C . GLY A 1 98 ? 9.782 -0.276 -17.437 1.00 91.69 98 GLY A C 1
ATOM 719 O O . GLY A 1 98 ? 9.258 -1.035 -16.620 1.00 91.69 98 GLY A O 1
ATOM 720 N N . GLU A 1 99 ? 10.176 -0.669 -18.642 1.00 90.56 99 GLU A N 1
ATOM 721 C CA . GLU A 1 99 ? 10.160 -2.069 -19.089 1.00 90.56 99 GLU A CA 1
ATOM 722 C C . GLU A 1 99 ? 11.420 -2.827 -18.643 1.00 90.56 99 GLU A C 1
ATOM 724 O O . GLU A 1 99 ? 11.417 -4.052 -18.581 1.00 90.56 99 GLU A O 1
ATOM 729 N N . ASP A 1 100 ? 12.482 -2.104 -18.275 1.00 90.31 100 ASP A N 1
ATOM 730 C CA . ASP A 1 100 ? 13.759 -2.699 -17.898 1.00 90.31 100 ASP A CA 1
ATOM 731 C C . ASP A 1 100 ? 13.687 -3.436 -16.553 1.00 90.31 100 ASP A C 1
ATOM 733 O O . ASP A 1 100 ? 13.309 -2.874 -15.516 1.00 90.31 100 ASP A O 1
ATOM 737 N N . VAL A 1 101 ? 14.140 -4.689 -16.559 1.00 88.62 101 VAL A N 1
ATOM 738 C CA . VAL A 1 101 ? 14.256 -5.538 -15.369 1.00 88.62 101 VAL A CA 1
ATOM 739 C C . VAL A 1 101 ? 15.513 -5.165 -14.582 1.00 88.62 101 VAL A C 1
ATOM 741 O O . VAL A 1 101 ? 16.588 -4.929 -15.141 1.00 88.62 101 VAL A O 1
ATOM 744 N N . ALA A 1 102 ? 15.397 -5.115 -13.256 1.00 87.38 102 ALA A N 1
ATOM 745 C CA . ALA A 1 102 ? 16.543 -4.853 -12.399 1.00 87.38 102 ALA A CA 1
ATOM 746 C C . ALA A 1 102 ? 17.471 -6.076 -12.355 1.00 87.38 102 ALA A C 1
ATOM 748 O O . ALA A 1 102 ? 17.056 -7.163 -11.966 1.00 87.38 102 ALA A O 1
ATOM 749 N N . SER A 1 103 ? 18.747 -5.894 -12.703 1.00 81.69 103 SER A N 1
ATOM 750 C CA . SER A 1 103 ? 19.755 -6.961 -12.599 1.00 81.69 103 SER A CA 1
ATOM 751 C C . SER A 1 103 ? 20.508 -6.949 -11.268 1.00 81.69 103 SER A C 1
ATOM 753 O O . SER A 1 103 ? 21.174 -7.925 -10.921 1.00 81.69 103 SER A O 1
ATOM 755 N N . SER A 1 104 ? 20.414 -5.859 -10.495 1.00 78.19 104 SER A N 1
ATOM 756 C CA . SER A 1 104 ? 20.968 -5.827 -9.144 1.00 78.19 104 SER A CA 1
ATOM 757 C C . SER A 1 104 ? 20.045 -6.581 -8.182 1.00 78.19 104 SER A C 1
ATOM 759 O O . SER A 1 104 ? 18.847 -6.322 -8.126 1.00 78.19 104 SER A O 1
ATOM 761 N N . GLY A 1 105 ? 20.604 -7.472 -7.358 1.00 81.00 105 GLY A N 1
ATOM 762 C CA . GLY A 1 105 ? 19.845 -8.171 -6.309 1.00 81.00 105 GLY A CA 1
ATOM 763 C C . GLY A 1 105 ? 19.361 -7.263 -5.166 1.00 81.00 105 GLY A C 1
ATOM 764 O O . GLY A 1 105 ? 18.848 -7.749 -4.162 1.00 81.00 105 GLY A O 1
ATOM 765 N N . ARG A 1 106 ? 19.554 -5.938 -5.264 1.00 90.75 106 ARG A N 1
ATOM 766 C CA . ARG A 1 106 ? 19.117 -4.980 -4.245 1.00 90.75 106 ARG A CA 1
ATOM 767 C C . ARG A 1 106 ? 17.693 -4.547 -4.535 1.00 90.75 106 ARG A C 1
ATOM 769 O O . ARG A 1 106 ? 17.421 -4.031 -5.611 1.00 90.75 106 ARG A O 1
ATOM 776 N N . VAL A 1 107 ? 16.823 -4.633 -3.536 1.00 94.00 107 VAL A N 1
ATOM 777 C CA . VAL A 1 107 ? 15.441 -4.154 -3.639 1.00 94.00 107 VAL A CA 1
ATOM 778 C C . VAL A 1 107 ? 15.295 -2.789 -2.969 1.00 94.00 107 VAL A C 1
ATOM 780 O O . VAL A 1 107 ? 15.954 -2.471 -1.976 1.00 94.00 107 VAL A O 1
ATOM 783 N N . CYS A 1 108 ? 14.439 -1.940 -3.529 1.00 94.56 108 CYS A N 1
ATOM 784 C CA . CYS A 1 108 ? 14.089 -0.650 -2.965 1.00 94.56 108 CYS A CA 1
ATOM 785 C C . CYS A 1 108 ? 13.529 -0.830 -1.548 1.00 94.56 108 CYS A C 1
ATOM 787 O O . CYS A 1 108 ? 12.473 -1.434 -1.365 1.00 94.56 108 CYS A O 1
ATOM 789 N N . LYS A 1 109 ? 14.184 -0.211 -0.557 1.00 94.12 109 LYS A N 1
ATOM 790 C CA . LYS A 1 109 ? 13.797 -0.294 0.862 1.00 94.12 109 LYS A CA 1
ATOM 791 C C . LYS A 1 109 ? 12.326 0.056 1.119 1.00 94.12 109 LYS A C 1
ATOM 793 O O . LYS A 1 109 ? 11.693 -0.564 1.962 1.00 94.12 109 LYS A O 1
ATOM 798 N N . ASN A 1 110 ? 11.769 1.022 0.383 1.00 93.44 110 ASN A N 1
ATOM 799 C CA . ASN A 1 110 ? 10.361 1.394 0.541 1.00 93.44 110 ASN A CA 1
ATOM 800 C C . ASN A 1 110 ? 9.409 0.327 -0.032 1.00 93.44 110 ASN A C 1
ATOM 802 O O . ASN A 1 110 ? 8.357 0.091 0.543 1.00 93.44 110 ASN A O 1
ATOM 806 N N . CYS A 1 111 ? 9.783 -0.354 -1.123 1.00 95.06 111 CYS A N 1
ATOM 807 C CA . CYS A 1 111 ? 8.996 -1.488 -1.624 1.00 95.06 111 CYS A CA 1
ATOM 808 C C . CYS A 1 111 ? 8.985 -2.625 -0.595 1.00 95.06 111 CYS A C 1
ATOM 810 O O . CYS A 1 111 ? 7.921 -3.137 -0.270 1.00 95.06 111 CYS A O 1
ATOM 812 N N . THR A 1 112 ? 10.147 -2.941 -0.012 1.00 94.94 112 THR A N 1
ATOM 813 C CA . THR A 1 112 ? 10.263 -3.927 1.073 1.00 94.94 112 THR A CA 1
ATOM 814 C C . THR A 1 112 ? 9.420 -3.545 2.290 1.00 94.94 112 THR A C 1
ATOM 816 O O . THR A 1 112 ? 8.730 -4.394 2.836 1.00 94.94 112 THR A O 1
ATOM 819 N N . SER A 1 113 ? 9.430 -2.271 2.695 1.00 93.12 113 SER A N 1
ATOM 820 C CA . SER A 1 113 ? 8.621 -1.796 3.824 1.00 93.12 113 SER A CA 1
ATOM 821 C C . SER A 1 113 ? 7.119 -1.920 3.569 1.00 93.12 113 SER A C 1
ATOM 823 O O . SER A 1 113 ? 6.390 -2.277 4.486 1.00 93.12 113 SER A O 1
ATOM 825 N N . VAL A 1 114 ? 6.654 -1.618 2.351 1.00 93.19 114 VAL A N 1
ATOM 826 C CA . VAL A 1 114 ? 5.237 -1.772 1.984 1.00 93.19 114 VAL A CA 1
ATOM 827 C C . VAL A 1 114 ? 4.844 -3.247 1.970 1.00 93.19 114 VAL A C 1
ATOM 829 O O . VAL A 1 114 ? 3.801 -3.581 2.517 1.00 93.19 114 VAL A O 1
ATOM 832 N N . ARG A 1 115 ? 5.691 -4.126 1.415 1.00 94.44 115 ARG A N 1
ATOM 833 C CA . ARG A 1 115 ? 5.466 -5.579 1.444 1.00 94.44 115 ARG A CA 1
ATOM 834 C C . ARG A 1 115 ? 5.357 -6.096 2.879 1.00 94.44 115 ARG A C 1
ATOM 836 O O . ARG A 1 115 ? 4.354 -6.694 3.219 1.00 94.44 115 ARG A O 1
ATOM 843 N N . ALA A 1 116 ? 6.311 -5.756 3.745 1.00 93.50 116 ALA A N 1
ATOM 844 C CA . ALA A 1 116 ? 6.279 -6.183 5.143 1.00 93.50 116 ALA A CA 1
ATOM 845 C C . ALA A 1 116 ? 5.034 -5.681 5.902 1.00 93.50 116 ALA A C 1
ATOM 847 O O . ALA A 1 116 ? 4.484 -6.405 6.726 1.00 93.50 116 ALA A O 1
ATOM 848 N N . ALA A 1 117 ? 4.580 -4.451 5.631 1.00 92.81 117 ALA A N 1
ATOM 849 C CA . ALA A 1 117 ? 3.353 -3.922 6.227 1.00 92.81 117 ALA A CA 1
ATOM 850 C C . ALA A 1 117 ? 2.097 -4.659 5.730 1.00 92.81 117 ALA A C 1
ATOM 852 O O . ALA A 1 117 ? 1.195 -4.911 6.522 1.00 92.81 117 ALA A O 1
ATOM 853 N N . LEU A 1 118 ? 2.057 -5.027 4.445 1.00 93.50 118 LEU A N 1
ATOM 854 C CA . LEU A 1 118 ? 0.987 -5.839 3.866 1.00 93.50 118 LEU A CA 1
ATOM 855 C C . LEU A 1 118 ? 0.968 -7.253 4.438 1.00 93.50 118 LEU A C 1
ATOM 857 O O . LEU A 1 118 ? -0.092 -7.702 4.851 1.00 93.50 118 LEU A O 1
ATOM 861 N N . ASP A 1 119 ? 2.122 -7.912 4.515 1.00 93.12 119 ASP A N 1
ATOM 862 C CA . ASP A 1 119 ? 2.245 -9.258 5.078 1.00 93.12 119 ASP A CA 1
ATOM 863 C C . ASP A 1 119 ? 1.757 -9.271 6.538 1.00 93.12 119 ASP A C 1
ATOM 865 O O . ASP A 1 119 ? 0.983 -10.137 6.938 1.00 93.12 119 ASP A O 1
ATOM 869 N N . ALA A 1 120 ? 2.144 -8.260 7.327 1.00 93.19 120 ALA A N 1
ATOM 870 C CA . ALA A 1 120 ? 1.674 -8.101 8.701 1.00 93.19 120 ALA A CA 1
ATOM 871 C C . ALA A 1 120 ? 0.166 -7.814 8.779 1.00 93.19 120 ALA A C 1
ATOM 873 O O . ALA A 1 120 ? -0.514 -8.374 9.635 1.00 93.19 120 ALA A O 1
ATOM 874 N N . PHE A 1 121 ? -0.361 -6.962 7.895 1.00 94.19 121 PHE A N 1
ATOM 875 C CA . PHE A 1 121 ? -1.793 -6.677 7.819 1.00 94.19 121 PHE A CA 1
ATOM 876 C C . PHE A 1 121 ? -2.599 -7.933 7.478 1.00 94.19 121 PHE A C 1
ATOM 878 O O . PHE A 1 121 ? -3.579 -8.211 8.160 1.00 94.19 121 PHE A O 1
ATOM 885 N N . LEU A 1 122 ? -2.184 -8.690 6.459 1.00 92.06 122 LEU A N 1
ATOM 886 C CA . LEU A 1 122 ? -2.845 -9.922 6.035 1.00 92.06 122 LEU A CA 1
ATOM 887 C C . LEU A 1 122 ? -2.824 -10.954 7.155 1.00 92.06 122 LEU A C 1
ATOM 889 O O . LEU A 1 122 ? -3.881 -11.451 7.518 1.00 92.06 122 LEU A O 1
ATOM 893 N N . ALA A 1 123 ? -1.665 -11.179 7.776 1.00 91.19 123 ALA A N 1
ATOM 894 C CA . ALA A 1 123 ? -1.549 -12.098 8.900 1.00 91.19 123 ALA A CA 1
ATOM 895 C C . ALA A 1 123 ? -2.434 -11.685 10.088 1.00 91.19 123 ALA A C 1
ATOM 897 O O . ALA A 1 123 ? -3.064 -12.533 10.708 1.00 91.19 123 ALA A O 1
ATOM 898 N N . GLU A 1 124 ? -2.503 -10.393 10.424 1.00 90.44 124 GLU A N 1
ATOM 899 C CA . GLU A 1 124 ? -3.315 -9.917 11.551 1.00 90.44 124 GLU A CA 1
ATOM 900 C C . GLU A 1 124 ? -4.820 -9.943 11.230 1.00 90.44 124 GLU A C 1
ATOM 902 O O . GLU A 1 124 ? -5.638 -10.208 12.111 1.00 90.44 124 GLU A O 1
ATOM 907 N N . ALA A 1 125 ? -5.193 -9.700 9.973 1.00 85.06 125 ALA A N 1
ATOM 908 C CA . ALA A 1 125 ? -6.581 -9.666 9.540 1.00 85.06 125 ALA A CA 1
ATOM 909 C C . ALA A 1 125 ? -7.150 -11.065 9.223 1.00 85.06 125 ALA A C 1
ATOM 911 O O . ALA A 1 125 ? -8.312 -11.302 9.539 1.00 85.06 125 ALA A O 1
ATOM 912 N N . GLU A 1 126 ? -6.357 -12.008 8.692 1.00 74.88 126 GLU A N 1
ATOM 913 C CA . GLU A 1 126 ? -6.732 -13.421 8.459 1.00 74.88 126 GLU A CA 1
ATOM 914 C C . GLU A 1 126 ? -6.938 -14.227 9.742 1.00 74.88 126 GLU A C 1
ATOM 916 O O . GLU A 1 126 ? -7.611 -15.256 9.717 1.00 74.88 126 GLU A O 1
ATOM 921 N N . LEU A 1 127 ? -6.471 -13.740 10.895 1.00 58.72 127 LEU A N 1
ATOM 922 C CA . LEU A 1 127 ? -6.816 -14.324 12.195 1.00 58.72 127 LEU A CA 1
ATOM 923 C C . LEU A 1 127 ? -8.322 -14.256 12.512 1.00 58.72 127 LEU A C 1
ATOM 925 O O . LEU A 1 127 ? -8.709 -14.552 13.631 1.00 58.72 127 LEU A O 1
ATOM 929 N N . THR A 1 128 ? -9.192 -13.904 11.564 1.00 49.47 128 THR A N 1
ATOM 930 C CA . THR A 1 128 ? -10.649 -14.020 11.688 1.00 49.47 128 THR A CA 1
ATOM 931 C C . THR A 1 128 ? -11.151 -15.462 11.847 1.00 49.47 128 THR A C 1
ATOM 933 O O . THR A 1 128 ? -12.326 -15.622 12.161 1.00 49.47 128 THR A O 1
ATOM 936 N N . ASP A 1 129 ? -10.297 -16.488 11.704 1.00 46.34 129 ASP A N 1
ATOM 937 C CA . ASP A 1 129 ? -10.717 -17.901 11.729 1.00 46.34 129 ASP A CA 1
ATOM 938 C C . ASP A 1 129 ? -10.046 -18.861 12.761 1.00 46.34 129 ASP A C 1
ATOM 940 O O . ASP A 1 129 ? -9.650 -19.974 12.414 1.00 46.34 129 ASP A O 1
ATOM 944 N N . PRO A 1 130 ? -9.877 -18.511 14.057 1.00 46.88 130 PRO A N 1
ATOM 945 C CA . PRO A 1 130 ? -9.475 -19.482 15.079 1.00 46.88 130 PRO A CA 1
ATOM 946 C C . PRO A 1 130 ? -10.666 -20.134 15.797 1.00 46.88 130 PRO A C 1
ATOM 948 O O . PRO A 1 130 ? -10.461 -21.085 16.547 1.00 46.88 130 PRO A O 1
ATOM 951 N N . VAL A 1 131 ? -11.902 -19.653 15.605 1.00 47.84 131 VAL A N 1
ATOM 952 C CA . VAL A 1 131 ? -13.078 -20.203 16.310 1.00 47.84 131 VAL A CA 1
ATOM 953 C C . VAL A 1 131 ? -13.738 -21.348 15.527 1.00 47.84 131 VAL A C 1
ATOM 955 O O . VAL A 1 131 ? -14.188 -22.311 16.150 1.00 47.84 131 VAL A O 1
ATOM 958 N N . GLU A 1 132 ? -13.726 -21.344 14.187 1.00 43.19 132 GLU A N 1
ATOM 959 C CA . GLU A 1 132 ? -14.219 -22.507 13.423 1.00 43.19 132 GLU A CA 1
ATOM 960 C C . GLU A 1 132 ? -13.183 -23.642 13.348 1.00 43.19 132 GLU A C 1
ATOM 962 O O . GLU A 1 132 ? -13.54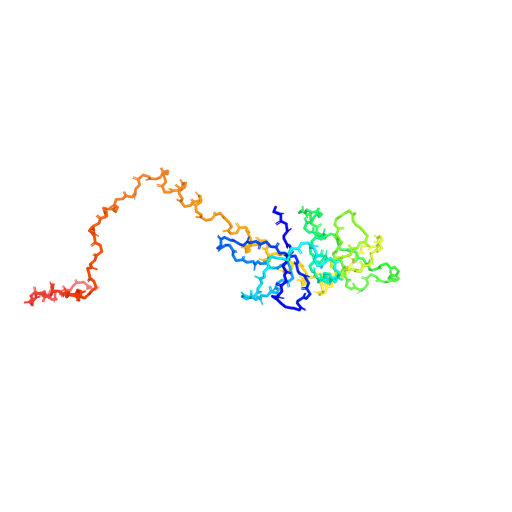2 -24.817 13.434 1.00 43.19 132 GLU A O 1
ATOM 967 N N . ALA A 1 133 ? -11.883 -23.325 13.313 1.00 48.25 133 ALA A N 1
ATOM 968 C CA . ALA A 1 133 ? -10.827 -24.342 13.302 1.00 48.25 133 ALA A CA 1
ATOM 969 C C . ALA A 1 133 ? -10.739 -25.153 14.613 1.00 48.25 133 ALA A C 1
ATOM 971 O O . ALA A 1 133 ? -10.486 -26.359 14.581 1.00 48.25 133 ALA A O 1
ATOM 972 N N . VAL A 1 134 ? -10.986 -24.521 15.767 1.00 51.31 134 VAL A N 1
ATOM 973 C CA . VAL A 1 134 ? -11.006 -25.221 17.063 1.00 51.31 134 VAL A CA 1
ATOM 974 C C . VAL A 1 134 ? -12.293 -26.037 17.219 1.00 51.31 134 VAL A C 1
ATOM 976 O O . VAL A 1 134 ? -12.222 -27.197 17.610 1.00 51.31 134 VAL A O 1
ATOM 979 N N . THR A 1 135 ? -13.451 -25.527 16.786 1.00 50.72 135 THR A N 1
ATOM 980 C CA . THR A 1 135 ? -14.715 -26.286 16.872 1.00 50.72 135 THR A CA 1
ATOM 981 C C . THR A 1 135 ? -14.780 -27.481 15.908 1.00 50.72 135 THR A C 1
ATOM 983 O O . THR A 1 135 ? -15.356 -28.512 16.257 1.00 50.72 135 THR A O 1
ATOM 986 N N . GLY A 1 136 ? -14.141 -27.405 14.733 1.00 45.22 136 GLY A N 1
ATOM 987 C CA . GLY A 1 136 ? -14.036 -28.526 13.789 1.00 45.22 136 GLY A CA 1
ATOM 988 C C . GLY A 1 136 ? -13.092 -29.645 14.250 1.00 45.22 136 GLY A C 1
ATOM 989 O O . GLY A 1 136 ? -13.413 -30.825 14.093 1.00 45.22 136 GLY A O 1
ATOM 990 N N . ALA A 1 137 ? -11.960 -29.293 14.869 1.00 49.00 137 ALA A N 1
ATOM 991 C CA . ALA A 1 137 ? -11.035 -30.265 15.456 1.00 49.00 137 ALA A CA 1
ATOM 992 C C . ALA A 1 137 ? -11.594 -30.893 16.750 1.00 49.00 137 ALA A C 1
ATOM 994 O O . ALA A 1 137 ? -11.429 -32.089 16.981 1.00 49.00 137 ALA A O 1
ATOM 995 N N . GLU A 1 138 ? -12.324 -30.121 17.562 1.00 48.06 138 GLU A N 1
ATOM 996 C CA . GLU A 1 138 ? -12.950 -30.606 18.799 1.00 48.06 138 GLU A CA 1
ATOM 997 C C . GLU A 1 138 ? -14.179 -31.502 18.554 1.00 48.06 138 GLU A C 1
ATOM 999 O O . GLU A 1 138 ? -14.470 -32.379 19.370 1.00 48.06 138 GLU A O 1
ATOM 1004 N N . ALA A 1 139 ? -14.880 -31.341 17.425 1.00 52.69 139 ALA A N 1
ATOM 1005 C CA . ALA A 1 139 ? -16.012 -32.192 17.055 1.00 52.69 139 ALA A CA 1
ATOM 1006 C C . ALA A 1 139 ? -15.594 -33.528 16.407 1.00 52.69 139 ALA A C 1
ATOM 1008 O O . ALA A 1 139 ? -16.328 -34.512 16.518 1.00 52.69 139 ALA A O 1
ATOM 1009 N N . ALA A 1 140 ? -14.431 -33.584 15.747 1.00 50.72 140 ALA A N 1
ATOM 1010 C CA . ALA A 1 140 ? -13.972 -34.776 15.030 1.00 50.72 140 ALA A CA 1
ATOM 1011 C C . ALA A 1 140 ? -13.359 -35.851 15.947 1.00 50.72 140 ALA A C 1
ATOM 1013 O O . ALA A 1 140 ? -13.496 -37.038 15.655 1.00 50.72 140 ALA A O 1
ATOM 1014 N N . ASP A 1 141 ? -12.755 -35.458 17.074 1.00 49.28 141 ASP A N 1
ATOM 1015 C CA . ASP A 1 141 ? -12.030 -36.387 17.953 1.00 49.28 141 ASP A CA 1
ATOM 1016 C C . ASP A 1 141 ? -12.796 -36.826 19.207 1.00 49.28 141 ASP A C 1
ATOM 1018 O O . ASP A 1 141 ? -12.255 -37.579 20.012 1.00 49.28 141 ASP A O 1
ATOM 1022 N N . GLY A 1 142 ? -14.055 -36.414 19.401 1.00 49.53 142 GLY A N 1
ATOM 1023 C CA . GLY A 1 142 ? -14.969 -37.031 20.379 1.00 49.53 142 GLY A CA 1
ATOM 1024 C C . GLY A 1 142 ? -14.456 -37.153 21.828 1.00 49.53 142 GLY A C 1
ATOM 1025 O O . GLY A 1 142 ? -14.990 -37.952 22.598 1.00 49.53 142 GLY A O 1
ATOM 1026 N N . THR A 1 143 ? -13.434 -36.387 22.224 1.00 49.66 143 THR A N 1
ATOM 1027 C CA . THR A 1 143 ? -12.729 -36.578 23.502 1.00 49.66 143 THR A CA 1
ATOM 1028 C C . THR A 1 143 ? -12.715 -35.310 24.352 1.00 49.66 143 THR A C 1
ATOM 1030 O O . THR A 1 143 ? -11.720 -34.994 24.996 1.00 49.66 143 THR A O 1
ATOM 1033 N N . TRP A 1 144 ? -13.845 -34.606 24.446 1.00 44.31 144 TRP A N 1
ATOM 1034 C CA . TRP A 1 144 ? -14.081 -33.758 25.616 1.00 44.31 144 TRP A CA 1
ATOM 1035 C C . TRP A 1 144 ? -14.769 -34.582 26.709 1.00 44.31 144 TRP A C 1
ATOM 1037 O O . TRP A 1 144 ? -15.976 -34.807 26.698 1.00 44.31 144 TRP A O 1
ATOM 1047 N N . ARG A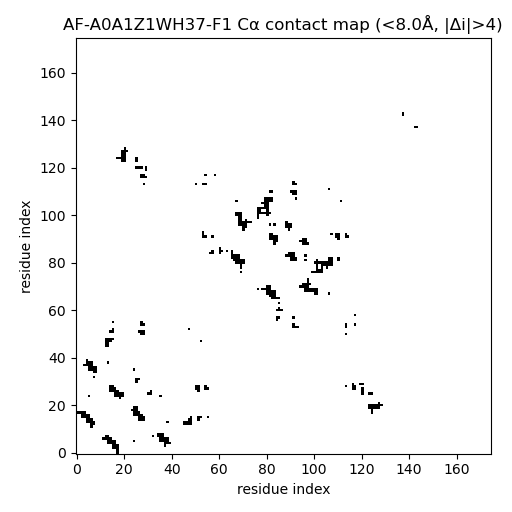 1 145 ? -13.970 -35.058 27.672 1.00 47.75 145 ARG A N 1
ATOM 1048 C CA . ARG A 1 145 ? -14.432 -35.612 28.959 1.00 47.75 145 ARG A CA 1
ATOM 1049 C C . ARG A 1 145 ? -14.204 -34.627 30.108 1.00 47.75 145 ARG A C 1
ATOM 1051 O O . ARG A 1 145 ? -13.846 -35.030 31.209 1.00 47.75 145 ARG A O 1
ATOM 1058 N N . GLY A 1 146 ? -14.392 -33.334 29.876 1.00 43.81 146 GLY A N 1
ATOM 1059 C CA . GLY A 1 146 ? -14.498 -32.380 30.973 1.00 43.81 146 GLY A CA 1
ATOM 1060 C C . GLY A 1 146 ? -15.958 -32.244 31.380 1.00 43.81 146 GLY A C 1
ATOM 1061 O O . GLY A 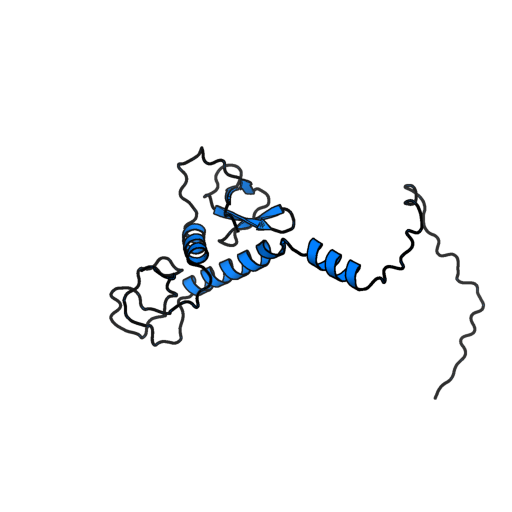1 146 ? -16.736 -31.563 30.720 1.00 43.81 146 GLY A O 1
ATOM 1062 N N . ALA A 1 147 ? -16.348 -32.915 32.462 1.00 41.25 147 ALA A N 1
ATOM 1063 C CA . ALA A 1 147 ? -17.576 -32.560 33.155 1.00 41.25 147 ALA A CA 1
ATOM 1064 C C . ALA A 1 147 ? -17.461 -31.098 33.608 1.00 41.25 147 ALA A C 1
ATOM 1066 O O . ALA A 1 147 ? -16.451 -30.709 34.197 1.00 41.25 147 ALA A O 1
ATOM 1067 N N . TRP A 1 148 ? -18.487 -30.290 33.348 1.00 46.53 148 TRP A N 1
ATOM 1068 C CA . TRP A 1 148 ? -18.601 -28.978 33.971 1.00 46.53 148 TRP A CA 1
ATOM 1069 C C . TRP A 1 148 ? -18.853 -29.203 35.466 1.00 46.53 148 TRP A C 1
ATOM 1071 O O . TRP A 1 148 ? -19.974 -29.491 35.886 1.00 46.53 148 TRP A O 1
ATOM 1081 N N . ILE A 1 149 ? -17.788 -29.182 36.270 1.00 43.12 149 ILE A N 1
ATOM 1082 C CA . ILE A 1 149 ? -17.907 -29.278 37.723 1.00 43.12 149 ILE A CA 1
ATOM 1083 C C . ILE A 1 149 ? -18.265 -27.887 38.245 1.00 43.12 149 ILE A C 1
ATOM 1085 O O . ILE A 1 149 ? -17.391 -27.072 38.514 1.00 43.12 149 ILE A O 1
ATOM 1089 N N . GLY A 1 150 ? -19.567 -27.668 38.417 1.00 44.75 150 GLY A N 1
ATOM 1090 C CA . GLY A 1 150 ? -20.106 -26.768 39.432 1.00 44.75 150 GLY A CA 1
ATOM 1091 C C . GLY A 1 150 ? -20.204 -25.290 39.060 1.00 44.75 150 GLY A C 1
ATOM 1092 O O . GLY A 1 150 ? -19.318 -24.684 38.469 1.00 44.75 150 GLY A O 1
ATOM 1093 N N . THR A 1 151 ? -21.325 -24.705 39.470 1.00 51.78 151 THR A N 1
ATOM 1094 C CA . THR A 1 151 ? -21.582 -23.265 39.540 1.00 51.78 151 THR A CA 1
ATOM 1095 C C . THR A 1 151 ? -20.409 -22.498 40.148 1.00 51.78 151 THR A C 1
ATOM 1097 O O . THR A 1 151 ? -19.830 -22.939 41.140 1.00 51.78 151 THR A O 1
ATOM 1100 N N . ALA A 1 152 ? -20.104 -21.333 39.567 1.00 49.56 152 ALA A N 1
ATOM 1101 C CA . ALA A 1 152 ? -19.076 -20.417 40.050 1.00 49.56 152 ALA A CA 1
ATOM 1102 C C . ALA A 1 152 ? -19.192 -20.193 41.573 1.00 49.56 152 ALA A C 1
ATOM 1104 O O . ALA A 1 152 ? -20.305 -19.960 42.056 1.00 49.56 152 ALA A O 1
ATOM 1105 N N . PRO A 1 153 ? -18.082 -20.245 42.332 1.00 54.47 153 PRO A N 1
ATOM 1106 C CA . PRO A 1 153 ? -18.115 -19.927 43.752 1.00 54.47 153 PRO A CA 1
ATOM 1107 C C . PRO A 1 153 ? -18.559 -18.475 43.945 1.00 54.47 153 PRO A C 1
ATOM 1109 O O . PRO A 1 153 ? -18.125 -17.570 43.223 1.00 54.47 153 PRO A O 1
ATOM 1112 N N . GLU A 1 154 ? -19.438 -18.248 44.919 1.00 54.84 154 GLU A N 1
ATOM 1113 C CA . GLU A 1 154 ? -19.869 -16.901 45.273 1.00 54.84 154 GLU A CA 1
ATOM 1114 C C . GLU A 1 154 ? -18.679 -16.065 45.760 1.00 54.84 154 GLU A C 1
ATOM 1116 O O . GLU A 1 154 ? -17.699 -16.561 46.330 1.00 54.84 154 GLU A O 1
ATOM 1121 N N . LYS A 1 155 ? -18.765 -14.758 45.506 1.00 41.22 155 LYS A N 1
ATOM 1122 C CA . LYS A 1 155 ? -17.722 -13.772 45.793 1.00 41.22 155 LYS A CA 1
ATOM 1123 C C . LYS A 1 155 ? -17.381 -13.796 47.294 1.00 41.22 155 LYS A C 1
ATOM 1125 O O . LYS A 1 155 ? -18.095 -13.204 48.094 1.00 41.22 155 LYS A O 1
ATOM 1130 N N . GLY A 1 156 ? -16.291 -14.473 47.665 1.00 54.88 156 GLY A N 1
ATOM 1131 C CA . GLY A 1 156 ? -15.817 -14.560 49.053 1.00 54.88 156 GLY A CA 1
ATOM 1132 C C . GLY A 1 156 ? -15.365 -15.942 49.533 1.00 54.88 156 GLY A C 1
ATOM 1133 O O . GLY A 1 156 ? -14.820 -16.028 50.630 1.00 54.88 156 GLY A O 1
ATOM 1134 N N . GLN A 1 157 ? -15.529 -17.015 48.751 1.00 51.34 157 GLN A N 1
ATOM 1135 C CA . GLN A 1 157 ? -14.983 -18.325 49.126 1.00 51.34 157 GLN A CA 1
ATOM 1136 C C . GLN A 1 157 ? -13.479 -18.420 48.831 1.00 51.34 157 GLN A C 1
ATOM 1138 O O . GLN A 1 157 ? -13.048 -18.460 47.680 1.00 51.34 157 GLN A O 1
ATOM 1143 N N . GLN A 1 158 ? -12.673 -18.469 49.891 1.00 49.34 158 GLN A N 1
ATOM 1144 C CA . GLN A 1 158 ? -11.251 -18.787 49.823 1.00 49.34 158 GLN A CA 1
ATOM 1145 C C . GLN A 1 158 ? -11.103 -20.315 49.760 1.00 49.34 158 GLN A C 1
ATOM 1147 O O . GLN A 1 158 ? -11.502 -21.015 50.687 1.00 49.34 158 GLN A O 1
ATOM 1152 N N . LEU A 1 159 ? -10.578 -20.835 48.647 1.00 50.44 159 LEU A N 1
ATOM 1153 C CA . LEU A 1 159 ? -10.272 -22.259 48.480 1.00 50.44 159 LEU A CA 1
ATOM 1154 C C . LEU A 1 159 ? -9.119 -22.636 49.418 1.00 50.44 159 LEU A C 1
ATOM 1156 O O . LEU A 1 159 ? -7.967 -22.293 49.147 1.00 50.44 159 LEU A O 1
ATOM 1160 N N . THR A 1 160 ? -9.417 -23.328 50.518 1.00 49.59 160 THR A N 1
ATOM 1161 C CA . THR A 1 160 ? -8.389 -23.986 51.328 1.00 49.59 160 THR A CA 1
ATOM 1162 C C . THR A 1 160 ? -8.051 -25.338 50.699 1.00 49.59 160 THR A C 1
ATOM 1164 O O . THR A 1 160 ? -8.912 -26.188 50.476 1.00 49.59 160 THR A O 1
ATOM 1167 N N . LEU A 1 161 ? -6.776 -25.521 50.353 1.00 49.19 161 LEU A N 1
ATOM 1168 C CA . LEU A 1 161 ? -6.200 -26.805 49.950 1.00 49.19 161 LEU A CA 1
ATOM 1169 C C . LEU A 1 161 ? -5.917 -27.627 51.215 1.00 49.19 161 LEU A C 1
ATOM 1171 O O . LEU A 1 161 ? -4.769 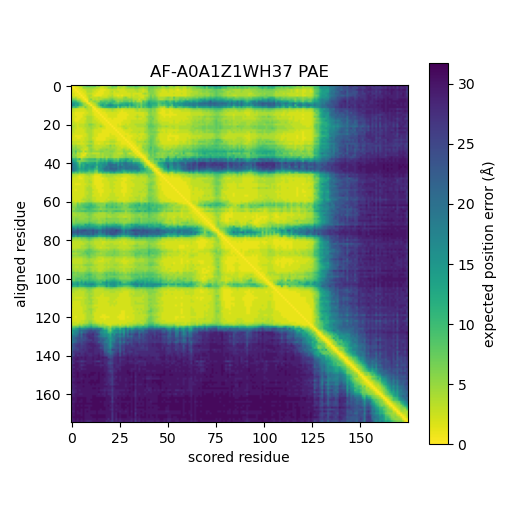-27.803 51.616 1.00 49.19 161 LEU A O 1
ATOM 1175 N N . ASP A 1 162 ? -6.972 -28.105 51.867 1.00 49.34 162 ASP A N 1
ATOM 1176 C CA . ASP A 1 162 ? -6.843 -29.008 53.007 1.00 49.34 162 ASP A CA 1
ATOM 1177 C C . ASP A 1 162 ? -6.742 -30.449 52.498 1.00 49.34 162 ASP A C 1
ATOM 1179 O O . ASP A 1 162 ? -7.736 -31.098 52.176 1.00 49.34 162 ASP A O 1
ATOM 1183 N N . GLY A 1 163 ? -5.507 -30.939 52.374 1.00 47.59 163 GLY A N 1
ATOM 1184 C CA . GLY A 1 163 ? -5.247 -32.299 51.900 1.00 47.59 163 GLY A CA 1
ATOM 1185 C C . GLY A 1 163 ? -3.799 -32.775 51.997 1.00 47.59 163 GLY A C 1
ATOM 1186 O O . GLY A 1 163 ? -3.422 -33.678 51.260 1.00 47.59 163 GLY A O 1
ATOM 1187 N N . ALA A 1 164 ? -2.979 -32.195 52.877 1.00 46.03 164 ALA A N 1
ATOM 1188 C CA . ALA A 1 164 ? -1.683 -32.760 53.253 1.00 46.03 164 ALA A CA 1
ATOM 1189 C C . ALA A 1 164 ? -1.792 -33.314 54.680 1.00 46.03 164 ALA A C 1
ATOM 1191 O O . ALA A 1 164 ? -1.509 -32.627 55.659 1.00 46.03 164 ALA A O 1
ATOM 1192 N N . GLY A 1 165 ? -2.275 -34.552 54.793 1.00 45.16 165 GLY A N 1
ATOM 1193 C CA . GLY A 1 165 ? -2.148 -35.317 56.030 1.00 45.16 165 GLY A CA 1
ATOM 1194 C C . GLY A 1 165 ? -0.665 -35.609 56.316 1.00 45.16 165 GLY A C 1
ATOM 1195 O O . GLY A 1 165 ? 0.087 -35.871 55.372 1.00 45.16 165 GLY A O 1
ATOM 1196 N N . PRO A 1 166 ? -0.214 -35.554 57.579 1.00 50.06 166 PRO A N 1
ATOM 1197 C CA . PRO A 1 166 ? 1.162 -35.857 57.941 1.00 50.06 166 PRO A CA 1
ATOM 1198 C C . PRO A 1 166 ? 1.331 -37.377 58.042 1.00 50.06 166 PRO A C 1
ATOM 1200 O O . PRO A 1 166 ? 1.140 -37.911 59.119 1.00 50.06 166 PRO A O 1
ATOM 1203 N N . ASP A 1 167 ? 1.593 -38.061 56.924 1.00 52.31 167 ASP A N 1
ATOM 1204 C CA . ASP A 1 167 ? 2.161 -39.429 56.884 1.00 52.31 167 ASP A CA 1
ATOM 1205 C C . ASP A 1 167 ? 2.380 -39.888 55.428 1.00 52.31 167 ASP A C 1
ATOM 1207 O O . ASP A 1 167 ? 1.790 -40.848 54.938 1.00 52.31 167 ASP A O 1
ATOM 1211 N N . ALA A 1 168 ? 3.238 -39.178 54.693 1.00 49.47 168 ALA A N 1
ATOM 1212 C CA . ALA A 1 168 ? 3.785 -39.686 53.436 1.00 49.47 168 ALA A CA 1
ATOM 1213 C C . ALA A 1 168 ? 5.288 -39.908 53.619 1.00 49.47 168 ALA A C 1
ATOM 1215 O O . ALA A 1 168 ? 6.102 -39.002 53.431 1.00 49.47 168 ALA A O 1
ATOM 1216 N N . GLU A 1 169 ? 5.628 -41.121 54.054 1.00 44.31 169 GLU A N 1
ATOM 1217 C CA . GLU A 1 169 ? 6.991 -41.630 54.145 1.00 44.31 169 GLU A CA 1
ATOM 1218 C C . GLU A 1 169 ? 7.719 -41.445 52.804 1.00 44.31 169 GLU A C 1
ATOM 1220 O O . GLU A 1 169 ? 7.324 -41.983 51.768 1.00 44.31 169 GLU A O 1
ATOM 1225 N N . GLN A 1 170 ? 8.814 -40.683 52.824 1.00 47.66 170 GLN A N 1
ATOM 1226 C CA . GLN A 1 170 ? 9.772 -40.628 51.725 1.00 47.66 170 GLN A CA 1
ATOM 1227 C C . GLN A 1 170 ? 10.585 -41.929 51.716 1.00 47.66 170 GLN A C 1
ATOM 1229 O O . GLN A 1 170 ? 11.636 -42.037 52.347 1.00 47.66 170 GLN A O 1
ATOM 1234 N N . GLY A 1 171 ? 10.071 -42.929 51.002 1.00 43.44 171 GLY A N 1
ATOM 1235 C CA . GLY A 1 171 ? 10.802 -44.139 50.642 1.00 43.44 171 GLY A CA 1
ATOM 1236 C C . GLY A 1 171 ? 11.847 -43.854 49.561 1.00 43.44 171 GLY A C 1
ATOM 1237 O O . GLY A 1 171 ? 11.531 -43.354 48.484 1.00 43.44 171 GLY A O 1
ATOM 1238 N N . ALA A 1 172 ? 13.100 -44.169 49.880 1.00 50.88 172 ALA A N 1
ATOM 1239 C CA . ALA A 1 172 ? 14.250 -44.158 48.984 1.00 50.88 172 ALA A CA 1
ATOM 1240 C C . ALA A 1 172 ? 14.244 -45.328 47.972 1.00 50.88 172 ALA A C 1
ATOM 1242 O O . ALA A 1 172 ? 13.479 -46.277 48.132 1.00 50.88 172 ALA A O 1
ATOM 1243 N N . LEU A 1 173 ? 15.231 -45.284 47.055 1.00 47.50 173 LEU A N 1
ATOM 1244 C CA . LEU A 1 173 ? 15.695 -46.299 46.075 1.00 47.50 173 LEU A CA 1
ATOM 1245 C C . LEU A 1 173 ? 15.034 -46.122 44.697 1.00 47.50 173 LEU A C 1
ATOM 1247 O O . LEU A 1 173 ? 13.818 -46.071 44.595 1.00 47.50 173 LEU A O 1
ATOM 1251 N N . PHE A 1 174 ? 15.772 -45.885 43.608 1.00 48.66 174 PHE A N 1
ATOM 1252 C CA . PHE A 1 174 ? 16.864 -46.691 43.031 1.00 48.66 174 PHE A CA 1
ATOM 1253 C C . PHE A 1 174 ? 18.053 -45.811 42.560 1.00 48.66 174 PHE A C 1
ATOM 1255 O O . PHE A 1 174 ? 17.824 -44.742 42.002 1.00 48.66 174 PHE A O 1
ATOM 1262 N N . SER A 1 175 ? 19.291 -46.110 42.991 1.00 45.00 175 SER A N 1
ATOM 1263 C CA . SER A 1 175 ? 20.355 -46.866 42.275 1.00 45.00 175 SER A CA 1
ATOM 1264 C C . SER A 1 175 ? 21.180 -46.015 41.312 1.00 45.00 175 SER A C 1
ATOM 1266 O O . SER A 1 175 ? 20.657 -45.652 40.242 1.00 45.00 175 SER A O 1
#

Radius of gyration: 27.3 Å; Cα contacts (8 Å, |Δi|>4): 248; chains: 1; bounding box: 45×63×77 Å

Mean predicted aligned error: 14.89 Å

Solvent-accessible surface area (backbone atoms only — not comparable to full-atom values): 10643 Å² total; per-residue (Å²): 137,77,78,44,48,30,22,40,84,85,81,44,65,30,34,39,23,38,53,24,56,85,64,50,75,43,26,36,61,60,65,82,66,94,53,61,37,80,51,67,76,85,73,77,77,68,66,62,36,69,56,18,56,35,43,50,53,39,61,72,52,51,96,65,88,63,51,45,23,27,51,52,88,61,93,60,53,82,46,55,11,32,34,39,30,66,101,57,58,34,23,47,64,67,47,54,41,46,90,49,64,32,76,33,94,44,65,33,67,57,24,53,51,46,50,54,26,42,54,52,36,50,60,51,35,62,50,60,57,64,68,61,58,51,53,54,55,58,65,72,64,76,72,83,83,74,74,86,82,70,82,80,80,64,98,81,73,78,86,76,88,85,78,82,75,96,80,77,82,85,76,80,86,86,137

Secondary structure (DSSP, 8-state):
-PPEEEEETTTPPPEEEEE-TTS-EEETT----TTEEE--TT-TTSPPPHHHHHHHHHHHH-S-PPPEEEETT---TTSPBEEBPTTSSBBTTS-BEEEEEP-SSPBPHHHHHHHHHHHHHHHHHHTT-SHHHHHHHHHHS---------SPPPTT---------S---------

pLDDT: mean 75.88, std 19.37, range [41.22, 95.56]

Foldseek 3Di:
DDWFWKAQPPDGQIFTFAQFQVRATAGLLRDDDPRIDGDDCVVVPHHHDPLRVLLVLLVVLPDDDFFWFDAPPDPDLQDATFGDRPPDQAGSLGGGGDPHGRPDPHHDPSSVSSVVSSVVRCVRRVNNPPVVVVVVVCVVPPDPPDDPPDDDDPDPDDDDPPDDDPDDDPDDDDD

Organism: NCBI:txid67267

Sequence (175 aa):
MELTRYAIRRTGTPHYGAPNASGMPVMLCGTRSDEFESFAWAEAIARMCQQCERAAAVLAAGDAEPELRLAAGAITASGAGHMLIADSVRAYCGRQLGEDVASSGRVCKNCTSVRAALDAFLAEAELTDPVEAVTGAEAADGTWRGAWIGTAPEKGQQLTLDGAGPDAEQGALFS

Nearest PDB structures (foldseek):
  6cb1-assembly1_C  TM=1.583E-01  e=5.271E+00  Saccharomyces cerevisiae BY4741